Protein AF-A0A2V8FUQ1-F1 (afdb_monomer)

pLDDT: mean 87.52, std 13.44, range [47.44, 98.06]

Secondary structure (DSSP, 8-state):
---------SS-HHHHHHHHHHHHHHHTT--B-TTT--B---HHHHHHHHHHHHHHTT---PPPP------

Mean predicted aligned error: 7.14 Å

Radius of gyration: 15.58 Å; Cα contacts (8 Å, |Δi|>4): 70; chains: 1; bounding box: 48×40×32 Å

Sequence (71 aa):
MAKRRRGKRKYGPKASKKVERVMRERKHGTLRSGRSGKKVTSRKQAIAIGLSEARRAGAKVPRKRRSGRKK

Structure (mmCIF, N/CA/C/O backbone):
data_AF-A0A2V8FUQ1-F1
#
_entry.id   AF-A0A2V8FUQ1-F1
#
loop_
_atom_site.group_PDB
_atom_site.id
_atom_site.type_symbol
_atom_site.label_atom_id
_atom_site.label_alt_id
_atom_site.label_comp_id
_atom_site.label_asym_id
_atom_site.label_entity_id
_atom_site.label_seq_id
_atom_site.pdbx_PDB_ins_code
_atom_site.Cartn_x
_atom_site.Cartn_y
_atom_site.Cartn_z
_atom_site.occupancy
_atom_site.B_iso_or_equiv
_atom_site.auth_seq_id
_atom_site.auth_comp_id
_atom_site.auth_asym_id
_atom_site.auth_atom_id
_atom_site.pdbx_PDB_model_num
ATOM 1 N N . MET A 1 1 ? 35.369 -0.848 -19.212 1.00 47.44 1 MET A N 1
ATOM 2 C CA . MET A 1 1 ? 34.722 -1.259 -17.939 1.00 47.44 1 MET A CA 1
ATOM 3 C C . MET A 1 1 ? 33.302 -1.753 -18.203 1.00 47.44 1 MET A C 1
ATOM 5 O O . MET A 1 1 ? 32.428 -0.949 -18.508 1.00 47.44 1 MET A O 1
ATOM 9 N N . ALA A 1 2 ? 33.042 -3.058 -18.092 1.00 57.03 2 ALA A N 1
ATOM 10 C CA . ALA A 1 2 ? 31.675 -3.574 -18.149 1.00 57.03 2 ALA A CA 1
ATOM 11 C C . ALA A 1 2 ? 30.885 -3.068 -16.928 1.00 57.03 2 ALA A C 1
ATOM 13 O O . ALA A 1 2 ? 31.240 -3.337 -15.780 1.00 57.03 2 ALA A O 1
ATOM 14 N N . LYS A 1 3 ? 29.819 -2.298 -17.167 1.00 62.44 3 LYS A N 1
ATOM 15 C CA . LYS A 1 3 ? 28.924 -1.769 -16.129 1.00 62.44 3 LYS A CA 1
ATOM 16 C C . LYS A 1 3 ? 28.404 -2.944 -15.291 1.00 62.44 3 LYS A C 1
ATOM 18 O O . LYS A 1 3 ? 27.602 -3.728 -15.796 1.00 62.44 3 LYS A O 1
ATOM 23 N N . ARG A 1 4 ? 28.842 -3.083 -14.025 1.00 59.88 4 ARG A N 1
ATOM 24 C CA . ARG A 1 4 ? 28.309 -4.091 -13.080 1.00 59.88 4 ARG A CA 1
ATOM 25 C C . ARG A 1 4 ? 26.783 -4.039 -13.166 1.00 59.88 4 ARG A C 1
ATOM 27 O O . ARG A 1 4 ? 26.179 -3.029 -12.791 1.00 59.88 4 ARG A O 1
ATOM 34 N N . ARG A 1 5 ? 26.150 -5.092 -13.697 1.00 61.22 5 ARG A N 1
ATOM 35 C CA . ARG A 1 5 ? 24.686 -5.195 -13.747 1.00 61.22 5 ARG A CA 1
ATOM 36 C C . ARG A 1 5 ? 24.216 -5.186 -12.297 1.00 61.22 5 ARG A C 1
ATOM 38 O O . ARG A 1 5 ? 24.354 -6.183 -11.596 1.00 61.22 5 ARG A O 1
ATOM 45 N N . ARG A 1 6 ? 23.732 -4.037 -11.811 1.00 63.91 6 ARG A N 1
ATOM 46 C CA . ARG A 1 6 ? 23.182 -3.916 -10.456 1.00 63.91 6 ARG A CA 1
ATOM 47 C C . ARG A 1 6 ? 22.122 -5.007 -10.310 1.00 63.91 6 ARG A C 1
ATOM 49 O O . ARG A 1 6 ? 21.197 -5.059 -11.123 1.00 63.91 6 ARG A O 1
ATOM 56 N N . GLY A 1 7 ? 22.292 -5.893 -9.327 1.00 65.00 7 GLY A N 1
ATOM 57 C CA . GLY A 1 7 ? 21.401 -7.030 -9.101 1.00 65.00 7 GLY A CA 1
ATOM 58 C C . GLY A 1 7 ? 19.933 -6.605 -9.180 1.00 65.00 7 GLY A C 1
ATOM 59 O O . GLY A 1 7 ? 19.537 -5.564 -8.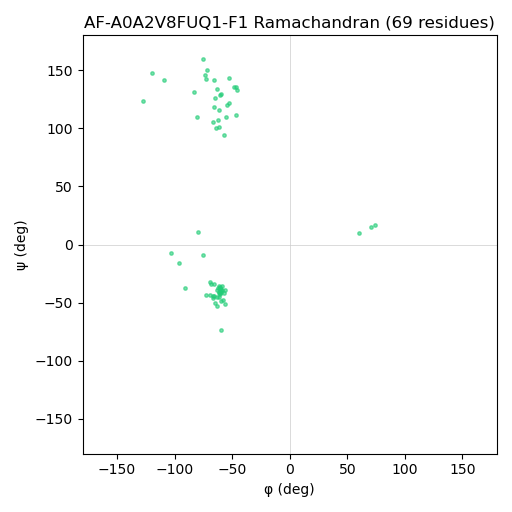647 1.00 65.00 7 GLY A O 1
ATOM 60 N N . LYS A 1 8 ? 19.123 -7.375 -9.911 1.00 75.88 8 LYS A N 1
ATOM 61 C CA . LYS A 1 8 ? 17.724 -7.041 -10.207 1.00 75.88 8 LYS A CA 1
ATOM 62 C C . LYS A 1 8 ? 16.981 -6.771 -8.890 1.00 75.88 8 LYS A C 1
ATOM 64 O O . LYS A 1 8 ? 16.887 -7.666 -8.054 1.00 75.88 8 LYS A O 1
ATOM 69 N N . ARG A 1 9 ? 16.422 -5.564 -8.708 1.00 85.25 9 ARG A N 1
ATOM 7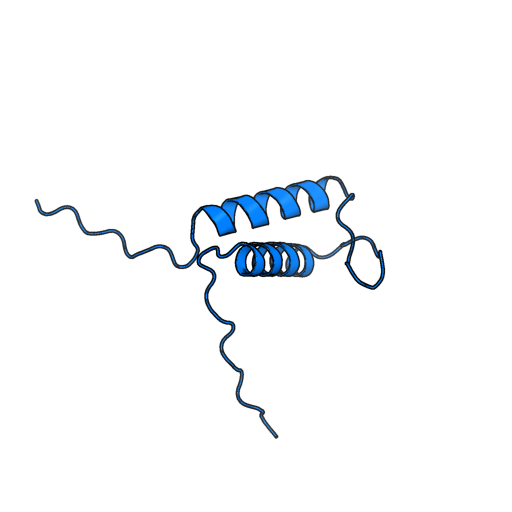0 C CA . ARG A 1 9 ? 15.702 -5.177 -7.474 1.00 85.25 9 ARG A CA 1
ATOM 71 C C . ARG A 1 9 ? 14.695 -6.260 -7.069 1.00 85.25 9 ARG A C 1
ATOM 73 O O . ARG A 1 9 ? 13.956 -6.781 -7.917 1.00 85.25 9 ARG A O 1
ATOM 80 N N . LYS A 1 10 ? 14.665 -6.595 -5.775 1.00 86.44 10 LYS A N 1
ATOM 81 C CA . LYS A 1 10 ? 13.768 -7.619 -5.213 1.00 86.44 10 LYS A CA 1
ATOM 82 C C . LYS A 1 10 ? 12.293 -7.265 -5.436 1.00 86.44 10 LYS A C 1
ATOM 84 O O . LYS A 1 10 ? 11.503 -8.136 -5.790 1.00 86.44 10 LYS A O 1
ATOM 89 N N . TYR A 1 11 ? 11.962 -5.982 -5.324 1.00 91.50 11 TYR A N 1
ATOM 90 C CA . TYR A 1 11 ? 10.646 -5.419 -5.618 1.00 91.50 11 TYR A CA 1
ATOM 91 C C . TYR A 1 11 ? 10.704 -4.568 -6.891 1.00 91.50 11 TYR A C 1
ATOM 93 O O . TYR A 1 11 ? 11.696 -3.881 -7.144 1.00 91.50 11 TYR A O 1
ATOM 101 N N . GLY A 1 12 ? 9.655 -4.631 -7.710 1.00 91.88 12 GLY A N 1
ATOM 102 C CA . GLY A 1 12 ? 9.525 -3.794 -8.903 1.00 91.88 12 GLY A CA 1
ATOM 103 C C . GLY A 1 12 ? 9.144 -2.345 -8.569 1.00 91.88 12 GLY A C 1
ATOM 104 O O . GLY A 1 12 ? 8.551 -2.098 -7.520 1.00 91.88 12 GLY A O 1
ATOM 105 N N . PRO A 1 13 ? 9.396 -1.382 -9.476 1.00 92.81 13 PRO A N 1
ATOM 106 C CA . PRO A 1 13 ? 9.064 0.030 -9.255 1.00 92.81 13 PRO A CA 1
ATOM 107 C C . PRO A 1 13 ? 7.565 0.254 -9.003 1.00 92.81 13 PRO A C 1
ATOM 109 O O . PRO A 1 13 ? 7.200 1.061 -8.155 1.00 92.81 13 PRO A O 1
ATOM 112 N N . LYS A 1 14 ? 6.690 -0.516 -9.670 1.00 93.06 14 LYS A N 1
ATOM 113 C CA . LYS A 1 14 ? 5.235 -0.489 -9.432 1.00 93.06 14 LYS A CA 1
ATOM 114 C C . LYS A 1 14 ? 4.871 -0.866 -7.987 1.00 93.06 14 LYS A C 1
ATOM 116 O O . LYS A 1 14 ? 3.976 -0.261 -7.409 1.00 93.06 14 LYS A O 1
ATOM 121 N N . ALA A 1 15 ? 5.589 -1.821 -7.388 1.00 95.06 15 ALA A N 1
ATOM 122 C CA . ALA A 1 15 ? 5.362 -2.218 -6.001 1.00 95.06 15 ALA A CA 1
ATOM 123 C C . ALA A 1 15 ? 5.785 -1.112 -5.028 1.00 95.06 15 ALA A C 1
ATOM 125 O O . ALA A 1 15 ? 5.032 -0.788 -4.114 1.00 95.06 15 ALA A O 1
ATOM 126 N N . SER A 1 16 ? 6.943 -0.486 -5.265 1.00 94.56 16 SER A N 1
ATOM 127 C CA . SER A 1 16 ? 7.406 0.660 -4.475 1.00 94.56 16 SER A CA 1
ATOM 128 C C . SER A 1 16 ? 6.405 1.818 -4.510 1.00 94.56 16 SER A C 1
ATOM 130 O O . SER A 1 16 ? 6.018 2.296 -3.450 1.00 94.56 16 SER A O 1
ATOM 132 N N . LYS A 1 17 ? 5.911 2.192 -5.700 1.00 96.06 17 LYS A N 1
ATOM 133 C CA . LYS A 1 17 ? 4.907 3.260 -5.866 1.00 96.06 17 LYS A CA 1
ATOM 134 C C . LYS A 1 17 ? 3.602 2.965 -5.115 1.00 96.06 17 LYS A C 1
ATOM 136 O O .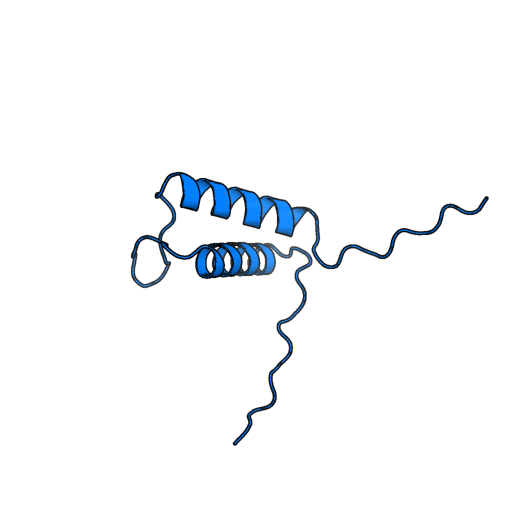 LYS A 1 17 ? 3.033 3.851 -4.485 1.00 96.06 17 LYS A O 1
ATOM 141 N N . LYS A 1 18 ? 3.127 1.714 -5.148 1.00 96.31 18 LYS A N 1
ATOM 142 C CA . LYS A 1 18 ? 1.913 1.308 -4.419 1.00 96.31 18 LYS A CA 1
ATOM 143 C C . LYS A 1 18 ? 2.096 1.366 -2.905 1.00 96.31 18 LYS A C 1
ATOM 145 O O . LYS A 1 18 ? 1.253 1.933 -2.219 1.00 96.31 18 LYS A O 1
ATOM 150 N N . VAL A 1 19 ? 3.211 0.847 -2.388 1.00 96.44 19 VAL A N 1
ATOM 151 C CA . VAL A 1 19 ? 3.524 0.934 -0.953 1.00 96.44 19 VAL A CA 1
ATOM 152 C C . VAL A 1 19 ? 3.651 2.389 -0.512 1.00 96.44 19 VAL A C 1
ATOM 154 O O . VAL A 1 19 ? 3.152 2.743 0.550 1.00 96.44 19 VAL A O 1
ATOM 157 N N . GLU A 1 20 ? 4.274 3.240 -1.323 1.00 97.44 20 GLU A N 1
ATOM 158 C CA . GLU A 1 20 ? 4.390 4.667 -1.037 1.00 97.44 20 GLU A CA 1
ATOM 159 C C . GLU A 1 20 ? 3.019 5.339 -0.911 1.00 97.44 20 GLU A C 1
ATOM 161 O O . GLU A 1 20 ? 2.767 6.005 0.092 1.00 97.44 20 GLU A O 1
ATOM 166 N N . ARG A 1 21 ? 2.111 5.112 -1.870 1.00 97.69 21 ARG A N 1
ATOM 167 C CA . ARG A 1 21 ? 0.741 5.644 -1.821 1.00 97.69 21 ARG A CA 1
ATOM 168 C C . ARG A 1 21 ? 0.013 5.213 -0.547 1.00 97.69 21 ARG A C 1
ATOM 170 O O . ARG A 1 21 ? -0.467 6.065 0.194 1.00 97.69 21 ARG A O 1
ATOM 177 N N . VAL A 1 22 ? 0.013 3.916 -0.245 1.00 97.50 22 VAL A N 1
ATOM 178 C CA . VAL A 1 22 ? -0.637 3.376 0.963 1.00 97.50 22 VAL A CA 1
ATOM 179 C C . VAL A 1 22 ? -0.013 3.954 2.238 1.00 97.50 22 VAL A C 1
ATOM 181 O O . VAL A 1 22 ? -0.698 4.243 3.218 1.00 97.50 22 VAL A O 1
ATOM 184 N N . MET A 1 23 ? 1.302 4.182 2.241 1.00 98.00 23 MET A N 1
ATOM 185 C CA . MET A 1 23 ? 1.987 4.813 3.367 1.00 98.00 23 MET A CA 1
ATOM 186 C C . MET A 1 23 ? 1.619 6.289 3.537 1.00 98.00 23 MET A C 1
ATOM 188 O O . MET A 1 23 ? 1.557 6.741 4.683 1.00 98.00 23 MET A O 1
ATOM 192 N N . ARG A 1 24 ? 1.366 7.025 2.447 1.00 98.06 24 ARG A N 1
ATOM 193 C CA . ARG A 1 24 ? 0.823 8.391 2.499 1.00 98.06 24 ARG A CA 1
ATOM 194 C C . ARG A 1 24 ? -0.592 8.376 3.078 1.00 98.06 24 ARG A C 1
ATOM 196 O O . ARG A 1 24 ? -0.824 9.046 4.074 1.00 98.06 24 ARG A O 1
ATOM 203 N N . GLU A 1 25 ? -1.487 7.529 2.569 1.00 97.12 25 GLU A N 1
ATOM 204 C CA . GLU A 1 25 ? -2.859 7.369 3.093 1.00 97.12 25 GLU A CA 1
ATOM 205 C C . GLU A 1 25 ? -2.870 7.009 4.590 1.00 97.12 25 GLU A C 1
ATOM 207 O O . GLU A 1 25 ? -3.649 7.552 5.374 1.00 97.12 25 GLU A O 1
ATOM 212 N N . ARG A 1 26 ? -1.939 6.154 5.039 1.00 96.88 26 ARG A N 1
ATOM 213 C CA . ARG A 1 26 ? -1.760 5.866 6.470 1.00 96.88 26 ARG A CA 1
ATOM 214 C C . ARG A 1 26 ? -1.328 7.104 7.258 1.00 96.88 26 ARG A C 1
ATOM 216 O O . ARG A 1 26 ? -1.859 7.331 8.339 1.00 96.88 26 ARG A O 1
ATOM 223 N N . LYS A 1 27 ? -0.356 7.878 6.755 1.00 96.50 27 LYS A N 1
ATOM 224 C CA . LYS A 1 27 ? 0.119 9.115 7.408 1.00 96.50 27 LYS A CA 1
ATOM 225 C C . LYS A 1 27 ? -0.994 10.1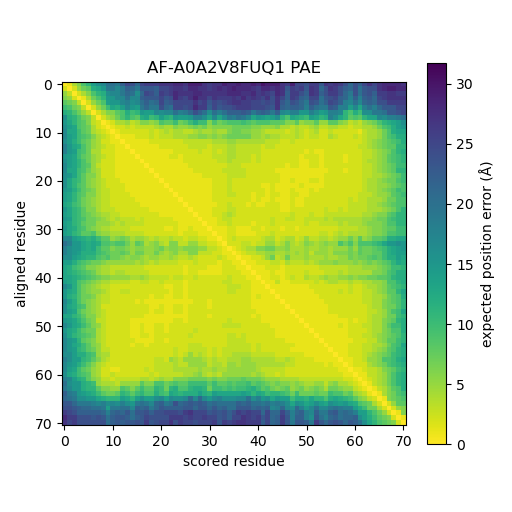61 7.516 1.00 96.50 27 LYS A C 1
ATOM 227 O O . LYS A 1 27 ? -1.088 10.808 8.547 1.00 96.50 27 LYS A O 1
ATOM 232 N N . HIS A 1 28 ? -1.858 10.258 6.506 1.00 96.75 28 HIS A N 1
ATOM 233 C CA . HIS A 1 28 ? -3.057 11.103 6.534 1.00 96.75 28 HIS A CA 1
ATOM 234 C C . HIS A 1 28 ? -4.191 10.523 7.393 1.00 96.75 28 HIS A C 1
ATOM 236 O O . HIS A 1 28 ? -5.187 11.190 7.645 1.00 96.75 28 HIS A O 1
ATOM 242 N N . GLY A 1 29 ? -4.071 9.274 7.853 1.00 96.38 29 GLY A N 1
ATOM 243 C CA . GLY A 1 29 ? -5.082 8.628 8.681 1.00 96.38 29 GLY A CA 1
ATOM 244 C C . GLY A 1 29 ? -6.345 8.202 7.928 1.00 96.38 29 GLY A C 1
ATOM 245 O O . GLY A 1 29 ? -7.350 7.916 8.580 1.00 96.38 29 GLY A O 1
ATOM 246 N N . THR A 1 30 ? -6.289 8.129 6.598 1.00 96.81 30 THR A N 1
ATOM 247 C CA . THR A 1 30 ? -7.410 7.753 5.724 1.00 96.81 30 THR A CA 1
ATOM 248 C C . THR A 1 30 ? -7.395 6.275 5.336 1.00 96.81 30 THR A C 1
ATOM 250 O O . THR A 1 30 ? -8.419 5.742 4.917 1.00 96.81 30 THR A O 1
ATOM 253 N N . LEU A 1 31 ? -6.268 5.578 5.523 1.00 97.00 31 LEU A N 1
ATOM 254 C CA . LEU A 1 31 ? -6.152 4.155 5.202 1.00 97.00 31 LEU A CA 1
ATOM 255 C C . LEU A 1 31 ? -7.061 3.282 6.089 1.00 97.00 31 LEU A C 1
ATOM 257 O O . LEU A 1 31 ? -6.961 3.299 7.322 1.00 97.00 31 LEU A O 1
ATOM 261 N N . ARG A 1 32 ? -7.895 2.457 5.448 1.00 95.94 32 ARG A N 1
ATOM 262 C CA . ARG A 1 32 ? -8.875 1.557 6.079 1.00 95.94 32 ARG A CA 1
ATOM 263 C C . ARG A 1 32 ? -8.582 0.096 5.723 1.00 95.94 32 ARG A C 1
ATOM 265 O O . ARG A 1 32 ? -8.074 -0.205 4.645 1.00 95.94 32 ARG A O 1
ATOM 272 N N . SER A 1 33 ? -8.876 -0.828 6.634 1.00 93.19 33 SER A N 1
ATOM 273 C CA . SER A 1 33 ? -8.835 -2.266 6.361 1.00 93.19 33 SER A CA 1
ATOM 274 C C . SER A 1 33 ? -10.030 -2.674 5.499 1.00 93.19 33 SER A C 1
ATOM 276 O O . SER A 1 33 ? -11.120 -2.141 5.664 1.00 93.19 33 SER A O 1
ATOM 278 N N . GLY A 1 34 ? -9.844 -3.654 4.608 1.00 88.69 34 GLY A N 1
ATOM 279 C CA . GLY A 1 34 ? -10.892 -4.077 3.670 1.00 88.69 34 GLY A CA 1
ATOM 280 C C . GLY A 1 34 ? -12.168 -4.581 4.355 1.00 88.69 34 GLY A C 1
ATOM 281 O O . GLY A 1 34 ? -13.174 -3.890 4.373 1.00 88.69 34 GLY A O 1
ATOM 282 N N . ARG A 1 35 ? -12.137 -5.786 4.943 1.00 90.12 35 ARG A N 1
ATOM 283 C CA . ARG A 1 35 ? -13.352 -6.438 5.477 1.00 90.12 35 ARG A CA 1
ATOM 284 C C . ARG A 1 35 ? -13.986 -5.713 6.668 1.00 90.12 35 ARG A C 1
ATOM 286 O O . ARG A 1 35 ? -15.192 -5.776 6.836 1.00 90.12 35 ARG A O 1
ATOM 293 N N . SER A 1 36 ? -13.178 -5.093 7.526 1.00 91.44 36 SER A N 1
ATOM 294 C CA . SER A 1 36 ? -13.653 -4.520 8.791 1.00 91.44 36 SER A CA 1
ATOM 295 C C . SER A 1 36 ? -13.798 -2.999 8.787 1.00 91.44 36 SER A C 1
ATOM 297 O O . SER A 1 36 ? -14.251 -2.457 9.788 1.00 91.44 36 SER A O 1
ATOM 299 N N . GLY A 1 37 ? -13.359 -2.294 7.735 1.00 93.50 37 GLY A N 1
ATOM 300 C CA . GLY A 1 37 ? -13.421 -0.826 7.660 1.00 93.50 37 GLY A CA 1
ATOM 301 C C . GLY A 1 37 ? -12.648 -0.086 8.766 1.0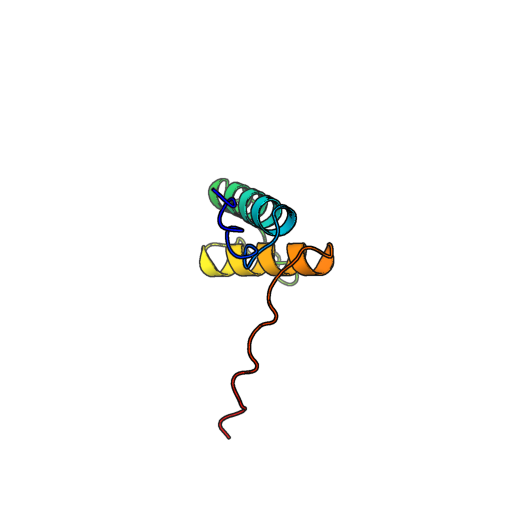0 93.50 37 GLY A C 1
ATOM 302 O O . GLY A 1 37 ? -12.768 1.133 8.921 1.00 93.50 37 GLY A O 1
ATOM 303 N N . LYS A 1 38 ? -11.843 -0.795 9.566 1.00 95.31 38 LYS A N 1
ATOM 304 C CA . LYS A 1 38 ? -11.094 -0.222 10.687 1.00 95.31 38 LYS A CA 1
ATOM 305 C C . LYS A 1 38 ? -9.936 0.614 10.155 1.00 95.31 38 LYS A C 1
ATOM 307 O O . LYS A 1 38 ? -9.293 0.257 9.169 1.00 95.31 38 LYS A O 1
ATOM 312 N N . LYS A 1 39 ? -9.645 1.731 10.819 1.00 96.25 39 LYS A N 1
ATOM 313 C CA . LYS A 1 39 ? -8.485 2.564 10.485 1.00 96.25 39 LYS A CA 1
ATOM 314 C C . LYS A 1 39 ? -7.196 1.771 10.704 1.00 96.25 39 LYS A C 1
ATOM 316 O O . LYS A 1 39 ? -7.025 1.117 11.731 1.00 96.25 39 LYS A O 1
ATOM 321 N N . VAL A 1 40 ? -6.284 1.830 9.740 1.00 96.94 40 VAL A N 1
ATOM 322 C CA . VAL A 1 40 ? -4.995 1.138 9.829 1.00 96.94 40 VAL A CA 1
ATOM 323 C C . VAL A 1 40 ? -4.037 1.967 10.674 1.00 96.94 40 VAL A C 1
ATOM 325 O O . VAL A 1 40 ? -3.560 3.018 10.254 1.00 96.94 40 VAL A O 1
ATOM 328 N N . THR A 1 41 ? -3.725 1.470 11.866 1.00 93.19 41 THR A N 1
ATOM 329 C CA . THR A 1 41 ? -2.816 2.136 12.809 1.00 93.19 41 THR A CA 1
ATOM 330 C C . THR A 1 41 ? -1.369 1.683 12.608 1.00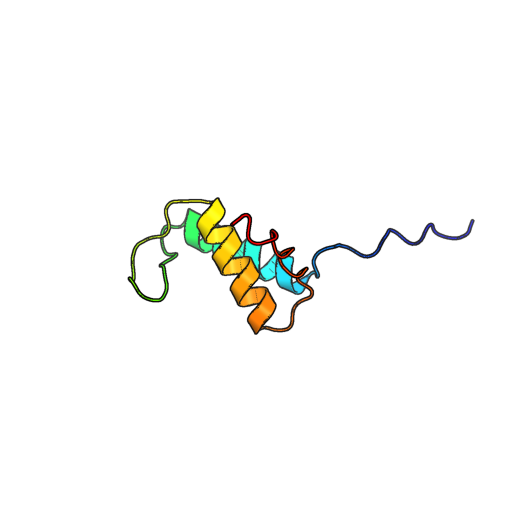 93.19 41 THR A C 1
ATOM 332 O O . THR A 1 41 ? -0.432 2.484 12.638 1.00 93.19 41 THR A O 1
ATOM 335 N N . SER A 1 42 ? -1.167 0.398 12.309 1.00 95.94 42 SER A N 1
ATOM 336 C CA . SER A 1 42 ? 0.165 -0.195 12.213 1.00 95.94 42 SER A CA 1
ATOM 337 C C . SER A 1 42 ? 0.827 0.022 10.849 1.00 95.94 42 SER A C 1
ATOM 339 O O . SER A 1 42 ? 0.282 -0.308 9.793 1.00 95.94 42 SER A O 1
ATOM 341 N N . ARG A 1 43 ? 2.087 0.480 10.864 1.00 96.06 43 ARG A N 1
ATOM 342 C CA . ARG A 1 43 ? 2.939 0.571 9.662 1.00 96.06 43 ARG A CA 1
ATOM 343 C C . ARG A 1 43 ? 3.136 -0.788 8.988 1.00 96.06 43 ARG A C 1
ATOM 345 O O . ARG A 1 43 ? 3.118 -0.859 7.761 1.00 96.06 43 ARG A O 1
ATOM 352 N N . LYS A 1 44 ? 3.296 -1.866 9.768 1.00 96.12 44 LYS A N 1
ATOM 353 C CA . LYS A 1 44 ? 3.452 -3.232 9.232 1.00 96.12 44 LYS A CA 1
ATOM 354 C C . LYS A 1 44 ? 2.217 -3.644 8.427 1.00 96.12 44 LYS A C 1
ATOM 356 O O . LYS A 1 44 ? 2.351 -4.193 7.335 1.00 96.12 44 LYS A O 1
ATOM 361 N N . GLN A 1 45 ? 1.029 -3.321 8.936 1.00 95.69 45 GLN A N 1
ATOM 362 C CA . GLN A 1 45 ? -0.240 -3.610 8.272 1.00 95.69 45 GLN A CA 1
ATOM 363 C C . GLN A 1 45 ? -0.398 -2.808 6.973 1.00 95.69 45 GLN A C 1
ATOM 365 O O . GLN A 1 45 ? -0.740 -3.387 5.947 1.00 95.69 45 GLN A O 1
ATOM 370 N N . ALA A 1 46 ? -0.064 -1.516 6.975 1.00 96.50 46 ALA A N 1
ATOM 371 C CA . ALA A 1 46 ? -0.097 -0.696 5.761 1.00 96.50 46 ALA A CA 1
ATOM 372 C C . ALA A 1 46 ? 0.856 -1.216 4.672 1.00 96.50 46 ALA A C 1
ATOM 374 O O . ALA A 1 46 ? 0.475 -1.326 3.509 1.00 96.50 46 ALA A O 1
ATOM 375 N N . ILE A 1 47 ? 2.075 -1.624 5.043 1.00 95.31 47 ILE A N 1
ATOM 376 C CA . ILE A 1 47 ? 3.011 -2.249 4.097 1.00 95.31 47 ILE A CA 1
ATOM 377 C C . ILE A 1 47 ? 2.422 -3.552 3.539 1.00 95.31 47 ILE A C 1
ATOM 379 O O . ILE A 1 47 ? 2.521 -3.802 2.339 1.00 95.31 47 ILE A O 1
ATOM 383 N N . ALA A 1 48 ? 1.784 -4.375 4.376 1.00 94.50 48 ALA A N 1
ATOM 384 C CA . ALA A 1 48 ? 1.148 -5.613 3.930 1.00 94.50 48 ALA A CA 1
ATOM 385 C C . ALA A 1 48 ? -0.002 -5.360 2.939 1.00 94.50 48 ALA A C 1
ATOM 387 O O . ALA A 1 48 ? -0.119 -6.092 1.953 1.00 94.50 48 ALA A O 1
ATOM 388 N N . ILE A 1 49 ? -0.800 -4.311 3.159 1.00 95.19 49 ILE A N 1
ATOM 389 C CA . ILE A 1 49 ? -1.848 -3.869 2.229 1.00 95.19 49 ILE A CA 1
ATOM 390 C C . ILE A 1 49 ? -1.213 -3.432 0.905 1.00 95.19 49 ILE A C 1
ATOM 392 O O . ILE A 1 49 ? -1.522 -4.014 -0.134 1.00 95.19 49 ILE A O 1
ATOM 396 N N . GLY A 1 50 ? -0.230 -2.526 0.941 1.00 95.75 50 GLY A N 1
ATOM 397 C CA . GLY A 1 50 ? 0.447 -2.038 -0.266 1.00 95.75 50 GLY A CA 1
ATOM 398 C C . GLY A 1 50 ? 1.144 -3.139 -1.074 1.00 95.75 50 GLY A C 1
ATOM 399 O O . GLY A 1 50 ? 1.068 -3.152 -2.301 1.00 95.75 50 GLY A O 1
ATOM 400 N N . LEU A 1 51 ? 1.772 -4.117 -0.412 1.00 95.38 51 LEU A N 1
ATOM 401 C CA . LEU A 1 51 ? 2.366 -5.281 -1.082 1.00 95.38 51 LEU A CA 1
ATOM 402 C C . LEU A 1 51 ? 1.309 -6.229 -1.670 1.00 95.38 51 LEU A C 1
ATOM 404 O O . LEU A 1 51 ? 1.562 -6.859 -2.699 1.00 95.38 51 LEU A O 1
ATOM 408 N N . SER A 1 52 ? 0.1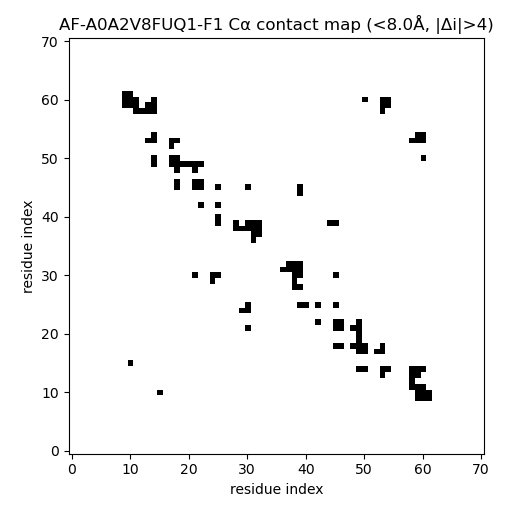42 -6.347 -1.036 1.00 93.75 52 SER A N 1
ATOM 409 C CA . SER A 1 52 ? -0.965 -7.175 -1.530 1.00 93.75 52 SER A CA 1
ATOM 410 C C . SER A 1 52 ? -1.639 -6.543 -2.746 1.00 93.75 52 SER A C 1
ATOM 412 O O . SER A 1 52 ? -1.860 -7.235 -3.739 1.00 93.75 52 SER A O 1
ATOM 414 N N . GLU A 1 53 ? -1.877 -5.230 -2.720 1.00 94.50 53 GLU A N 1
ATOM 415 C CA . GLU A 1 53 ? -2.354 -4.466 -3.879 1.00 94.50 53 GLU A CA 1
ATOM 416 C C . GLU A 1 53 ? -1.367 -4.515 -5.041 1.00 94.50 53 GLU A C 1
ATOM 418 O O . GLU A 1 53 ? -1.756 -4.772 -6.177 1.00 94.50 53 GLU A O 1
ATOM 423 N N . ALA A 1 54 ? -0.076 -4.327 -4.758 1.00 95.44 54 ALA A N 1
ATOM 424 C CA . ALA A 1 54 ? 0.970 -4.432 -5.765 1.00 95.44 54 ALA A CA 1
ATOM 425 C C . ALA A 1 54 ? 0.961 -5.808 -6.447 1.00 95.44 54 ALA A C 1
ATOM 427 O O . ALA A 1 54 ? 1.097 -5.886 -7.666 1.00 95.44 54 ALA A O 1
ATOM 428 N N . ARG A 1 55 ? 0.763 -6.890 -5.680 1.00 93.88 55 ARG A N 1
ATOM 429 C CA . ARG A 1 55 ? 0.666 -8.247 -6.231 1.00 93.88 55 ARG A CA 1
ATOM 430 C C . ARG A 1 55 ? -0.574 -8.422 -7.111 1.00 93.88 55 ARG A C 1
ATOM 432 O O . ARG A 1 55 ? -0.445 -8.983 -8.192 1.00 93.88 55 ARG A O 1
ATOM 439 N N . ARG A 1 56 ? -1.741 -7.925 -6.678 1.00 92.50 56 ARG A N 1
ATOM 440 C CA . ARG A 1 56 ? -2.983 -7.953 -7.479 1.00 92.50 56 ARG A CA 1
ATOM 441 C C . ARG A 1 56 ? -2.837 -7.173 -8.787 1.00 92.50 56 ARG A C 1
ATOM 443 O O . ARG A 1 56 ? -3.322 -7.617 -9.813 1.00 92.50 56 ARG A O 1
ATOM 450 N N . ALA A 1 57 ? -2.097 -6.066 -8.764 1.00 92.94 57 ALA A N 1
ATOM 451 C CA . ALA A 1 57 ? -1.795 -5.249 -9.939 1.00 92.94 57 ALA A CA 1
ATOM 452 C C . ALA A 1 57 ? -0.663 -5.811 -10.834 1.00 92.94 57 ALA A C 1
ATOM 454 O O . ALA A 1 57 ? -0.131 -5.086 -11.676 1.00 92.94 57 ALA A O 1
ATOM 455 N N . GLY A 1 58 ? -0.218 -7.056 -10.620 1.00 92.88 58 GLY A N 1
ATOM 456 C CA . GLY A 1 58 ? 0.828 -7.697 -11.429 1.00 92.88 58 GLY A CA 1
ATOM 457 C C . GLY A 1 58 ? 2.239 -7.129 -11.228 1.00 92.88 58 GLY A C 1
ATOM 458 O O . GLY A 1 58 ? 3.138 -7.378 -12.032 1.00 92.88 58 GLY A O 1
ATOM 459 N N . ALA A 1 59 ? 2.482 -6.347 -10.172 1.00 94.56 59 ALA A N 1
ATOM 460 C CA . ALA A 1 59 ? 3.821 -5.846 -9.885 1.00 94.56 59 ALA A CA 1
ATOM 461 C C . ALA A 1 59 ? 4.741 -6.971 -9.386 1.00 94.56 59 ALA A C 1
ATOM 463 O O . ALA A 1 59 ? 4.324 -7.892 -8.682 1.00 94.56 59 ALA A O 1
ATOM 464 N N . LYS A 1 60 ? 6.044 -6.845 -9.669 1.00 92.62 60 LYS A N 1
ATOM 465 C CA . LYS A 1 60 ? 7.064 -7.762 -9.145 1.00 92.62 60 LYS A CA 1
ATOM 466 C C . LYS A 1 60 ? 7.144 -7.656 -7.618 1.00 92.62 60 LYS A C 1
ATOM 468 O O . LYS A 1 60 ? 7.794 -6.752 -7.086 1.00 92.62 60 LYS A O 1
ATOM 473 N N . VAL A 1 61 ? 6.519 -8.606 -6.931 1.00 93.12 61 VAL A N 1
ATOM 474 C CA . VAL A 1 61 ? 6.563 -8.775 -5.477 1.00 93.12 61 VAL A CA 1
ATOM 475 C C . VAL A 1 61 ? 6.975 -10.218 -5.177 1.00 93.12 61 VAL A C 1
ATOM 477 O O . VAL A 1 61 ? 6.297 -11.140 -5.635 1.00 93.12 61 VAL A O 1
ATOM 480 N N . PRO A 1 62 ? 8.053 -10.453 -4.407 1.00 89.25 62 PRO A N 1
ATOM 481 C CA . PRO A 1 62 ? 8.432 -11.790 -3.975 1.00 89.25 62 PRO A CA 1
ATOM 482 C C . PRO A 1 62 ? 7.268 -12.520 -3.304 1.00 89.25 62 PRO A C 1
ATOM 484 O O . PRO A 1 62 ? 6.471 -11.937 -2.556 1.00 89.25 62 PRO A O 1
ATOM 487 N N . ARG A 1 63 ? 7.184 -13.826 -3.553 1.00 83.94 63 ARG A N 1
ATOM 488 C CA . ARG A 1 63 ? 6.262 -14.694 -2.824 1.00 83.94 63 ARG A CA 1
ATOM 489 C C . ARG A 1 63 ? 6.693 -14.753 -1.359 1.00 83.94 63 ARG A C 1
ATOM 491 O O . ARG A 1 63 ? 7.886 -14.764 -1.048 1.00 83.94 63 ARG A O 1
ATOM 498 N N . LYS A 1 64 ? 5.714 -14.769 -0.451 1.00 78.19 64 LYS A N 1
ATOM 499 C CA . LYS A 1 64 ? 5.979 -15.080 0.956 1.00 78.19 64 LYS A CA 1
ATOM 500 C C . LYS A 1 64 ? 6.568 -16.493 0.982 1.00 78.19 64 LYS A C 1
ATOM 502 O O . LYS A 1 64 ? 5.990 -17.393 0.375 1.00 78.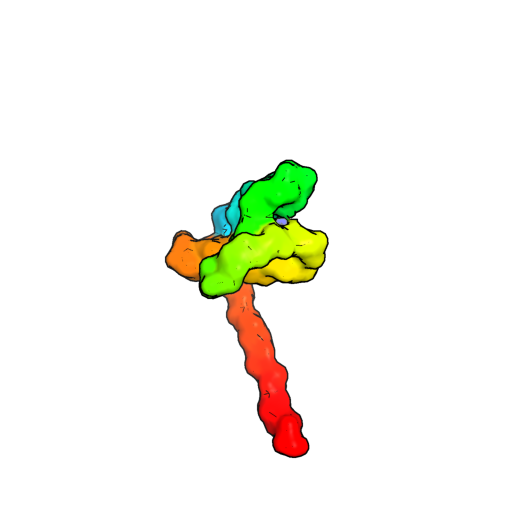19 64 LYS A O 1
ATOM 507 N N . ARG A 1 65 ? 7.716 -16.685 1.638 1.00 78.62 65 ARG A N 1
ATOM 508 C CA . ARG A 1 65 ? 8.231 -18.039 1.881 1.00 78.62 65 ARG A CA 1
ATOM 509 C C . ARG A 1 65 ? 7.165 -18.769 2.696 1.00 78.62 65 ARG A C 1
ATOM 511 O O . ARG A 1 65 ? 6.678 -18.210 3.681 1.00 78.62 65 ARG A O 1
ATOM 518 N N . ARG A 1 66 ? 6.762 -19.967 2.268 1.00 73.75 66 ARG A N 1
ATOM 519 C CA . ARG A 1 66 ? 5.941 -20.839 3.110 1.00 73.75 66 ARG A CA 1
ATOM 520 C C . ARG A 1 66 ? 6.809 -21.150 4.326 1.00 73.75 66 ARG A C 1
ATOM 522 O O . ARG A 1 66 ? 7.817 -21.833 4.190 1.00 73.75 66 ARG A O 1
ATOM 529 N N . SER A 1 67 ? 6.495 -20.573 5.481 1.00 66.88 67 SER A N 1
ATOM 530 C CA . SER A 1 67 ? 6.983 -21.129 6.737 1.00 66.88 67 SER A CA 1
ATOM 531 C C . SER A 1 67 ? 6.385 -22.526 6.793 1.00 66.88 67 SER A C 1
ATOM 533 O O . SER A 1 67 ? 5.159 -22.648 6.740 1.00 66.88 67 SER A O 1
ATOM 535 N N . GLY A 1 68 ? 7.234 -23.556 6.766 1.00 64.44 68 GLY A N 1
ATOM 536 C CA . GLY A 1 68 ? 6.785 -24.931 6.934 1.00 64.44 68 GLY A CA 1
ATOM 537 C C . GLY A 1 68 ? 5.836 -24.986 8.125 1.00 64.44 68 GLY A C 1
ATOM 538 O O . GLY A 1 68 ? 6.073 -24.317 9.132 1.00 64.44 68 GLY A O 1
ATOM 539 N N . ARG A 1 69 ? 4.723 -25.698 7.960 1.00 59.44 69 ARG A N 1
ATOM 540 C CA . ARG A 1 69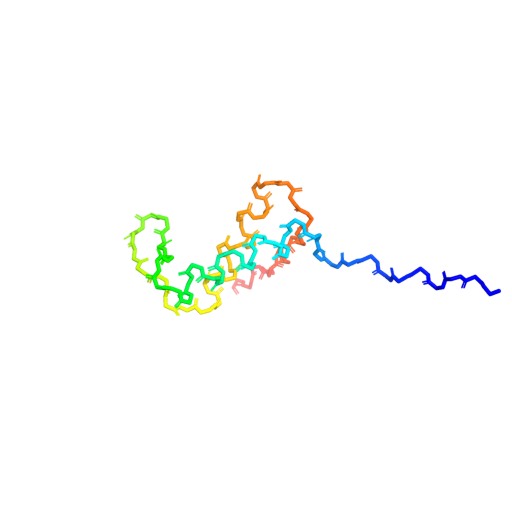 ? 3.798 -26.016 9.043 1.00 59.44 69 ARG A CA 1
ATOM 541 C C . ARG A 1 69 ? 4.630 -26.744 10.101 1.00 59.44 69 ARG A C 1
ATOM 543 O O . ARG A 1 69 ? 4.877 -27.932 9.945 1.00 59.44 69 ARG A O 1
ATOM 550 N N . LYS A 1 70 ? 5.145 -26.028 11.104 1.00 60.31 70 LYS A N 1
ATOM 551 C CA . LYS A 1 70 ? 5.562 -26.679 12.342 1.00 60.31 70 LYS A CA 1
ATOM 552 C C . LYS A 1 70 ? 4.253 -27.178 12.938 1.00 60.31 70 LYS A C 1
ATOM 554 O O . LYS A 1 70 ? 3.378 -26.365 13.238 1.00 60.31 70 LYS A O 1
ATOM 559 N N . LYS A 1 71 ? 4.072 -28.490 12.831 1.00 53.94 71 LYS A N 1
ATOM 560 C CA . LYS A 1 71 ? 3.000 -29.222 13.487 1.00 53.94 71 LYS A CA 1
ATOM 561 C C . LYS A 1 71 ? 3.229 -29.128 14.989 1.00 53.94 71 LYS A C 1
ATOM 563 O O . LYS A 1 71 ? 4.422 -29.087 15.369 1.00 53.94 71 LYS A O 1
#

Foldseek 3Di:
DPDPPDPDDQWAPLLVVLLVVLVVCLVVQNDADDPPRHTDPDNVVSNVVSLVVCVVVVTRHDDDPPPPPPD

Solvent-accessible surface area (backbone atoms only — not comparable to full-atom values): 4330 Å² total; per-residue (Å²): 132,83,76,76,75,73,74,80,67,78,55,31,70,60,22,53,55,36,30,49,51,36,47,48,34,36,72,73,65,71,31,57,40,82,96,76,64,43,70,52,81,50,69,70,56,39,48,52,50,13,52,50,52,17,44,76,70,70,28,49,59,74,76,79,77,80,73,73,84,79,123